Protein AF-A0A0A9W3B9-F1 (afdb_monomer_lite)

Secondary structure (DSSP, 8-state):
--HHHHHHHHHHHHHHHHHHHH-TT--S--EEEEEEEEETTEEEEEEEE--TT--SS----EEE--S--TT-SPPHHHHTSSS-EEETTT--S--PPP-

Sequence (99 aa):
MRGTESKFLRDILHRYYYHVRDNPHTLLPHFTGHFRLLLGRRAVNFIVMKNVFATTNTIDEKFDLKGSTIGRFASEIEKMRATCTQKDLDIHHPIHLYP

Structure (mmCIF, N/CA/C/O backbone):
data_AF-A0A0A9W3B9-F1
#
_entry.id   AF-A0A0A9W3B9-F1
#
loop_
_atom_site.group_PDB
_atom_site.id
_atom_site.type_symbol
_atom_site.label_atom_id
_atom_site.label_alt_id
_atom_site.label_comp_id
_atom_site.label_asym_id
_atom_site.label_entity_id
_atom_site.label_seq_id
_atom_site.pdbx_PDB_ins_code
_atom_site.Cartn_x
_atom_site.Cartn_y
_atom_site.Cartn_z
_atom_site.occupancy
_atom_site.B_iso_or_equiv
_atom_site.auth_seq_id
_atom_site.auth_comp_id
_atom_site.auth_asym_id
_atom_site.auth_atom_id
_atom_site.pdbx_PDB_model_num
ATOM 1 N N . MET A 1 1 ? 0.128 2.058 11.683 1.00 85.88 1 MET A N 1
ATOM 2 C CA . MET A 1 1 ? -0.718 3.062 11.007 1.00 85.88 1 MET A CA 1
ATOM 3 C C . MET A 1 1 ? -0.924 4.257 11.930 1.00 85.88 1 MET A C 1
ATOM 5 O O . MET A 1 1 ? -1.226 4.068 13.109 1.00 85.88 1 MET A O 1
ATOM 9 N N . ARG A 1 2 ? -0.711 5.477 11.431 1.00 91.06 2 ARG A N 1
ATOM 10 C CA . ARG A 1 2 ? -0.930 6.726 12.179 1.00 91.06 2 ARG A CA 1
ATOM 11 C C . ARG A 1 2 ? -2.424 6.938 12.445 1.00 91.06 2 ARG A C 1
ATOM 13 O O . ARG A 1 2 ? -3.279 6.391 11.751 1.00 91.06 2 ARG A O 1
ATOM 20 N N . GLY A 1 3 ? -2.757 7.749 13.450 1.00 90.81 3 GLY A N 1
ATOM 21 C CA . GLY A 1 3 ? -4.157 8.049 13.784 1.00 90.81 3 GLY A CA 1
ATOM 22 C C . GLY A 1 3 ? -4.928 8.705 12.631 1.00 90.81 3 GLY A C 1
ATOM 23 O O . GLY A 1 3 ? -6.099 8.396 12.421 1.00 90.81 3 GLY A O 1
ATOM 24 N N . THR A 1 4 ? -4.254 9.546 11.845 1.00 95.44 4 THR A N 1
ATOM 25 C CA . THR A 1 4 ? -4.812 10.196 10.651 1.00 95.44 4 THR A CA 1
ATOM 26 C C . THR A 1 4 ? -5.130 9.194 9.542 1.00 95.44 4 THR A C 1
ATOM 28 O O . THR A 1 4 ? -6.242 9.204 9.031 1.00 95.44 4 THR A O 1
ATOM 31 N N . GLU A 1 5 ? -4.212 8.276 9.234 1.00 95.44 5 GLU A N 1
ATOM 32 C CA . GLU A 1 5 ? -4.422 7.182 8.268 1.00 95.44 5 GLU A CA 1
ATOM 33 C C . GLU A 1 5 ? -5.571 6.260 8.703 1.00 95.44 5 GLU A C 1
ATOM 35 O O . GLU A 1 5 ? -6.422 5.887 7.901 1.00 95.44 5 GLU A O 1
ATOM 40 N N . SER A 1 6 ? -5.642 5.949 10.003 1.00 94.94 6 SER A N 1
ATOM 41 C CA . SER A 1 6 ? -6.723 5.150 10.588 1.00 94.94 6 SER A CA 1
ATOM 42 C C . SER A 1 6 ? -8.089 5.812 10.416 1.00 94.94 6 SER A C 1
ATOM 44 O O . SER A 1 6 ? -9.067 5.141 10.086 1.00 94.94 6 SER A O 1
ATOM 46 N N . LYS A 1 7 ? -8.169 7.127 10.656 1.00 95.88 7 LYS A N 1
ATOM 47 C CA . LYS A 1 7 ? -9.390 7.907 10.436 1.00 95.88 7 LYS A CA 1
ATOM 48 C C . LYS A 1 7 ? -9.761 7.916 8.956 1.00 95.88 7 LYS A C 1
ATOM 50 O O . LYS A 1 7 ? -10.877 7.542 8.625 1.00 95.88 7 LYS A O 1
ATOM 55 N N . PHE A 1 8 ? -8.799 8.222 8.091 1.00 96.75 8 PHE A N 1
ATOM 56 C CA . PHE A 1 8 ? -9.002 8.260 6.649 1.00 96.75 8 PHE A CA 1
ATOM 57 C C . PHE A 1 8 ? -9.559 6.942 6.098 1.00 96.75 8 PHE A C 1
ATOM 59 O O . PHE A 1 8 ? -10.542 6.962 5.364 1.00 96.75 8 PHE A O 1
ATOM 66 N N . LEU A 1 9 ? -9.002 5.794 6.506 1.00 96.25 9 LEU A N 1
ATOM 67 C CA . LEU A 1 9 ? -9.504 4.485 6.078 1.00 96.25 9 LEU A CA 1
ATOM 68 C C . LEU A 1 9 ? -10.981 4.281 6.449 1.00 96.25 9 LEU A C 1
ATOM 70 O O . LEU A 1 9 ? -11.748 3.769 5.638 1.00 96.25 9 LEU A O 1
ATOM 74 N N . ARG A 1 10 ? -11.394 4.694 7.656 1.00 95.31 10 ARG A N 1
ATOM 75 C CA . ARG A 1 10 ? -12.803 4.618 8.076 1.00 95.31 10 ARG A CA 1
ATOM 76 C C . ARG A 1 10 ? -13.690 5.553 7.262 1.00 95.31 10 ARG A C 1
ATOM 78 O O . ARG A 1 10 ? -14.785 5.150 6.882 1.00 95.31 10 ARG A O 1
ATOM 85 N N . ASP A 1 11 ? -13.205 6.754 6.962 1.00 97.75 11 ASP A N 1
ATOM 86 C CA . ASP A 1 11 ? -13.952 7.751 6.192 1.00 97.75 11 ASP A CA 1
ATOM 87 C C . ASP A 1 11 ? -14.237 7.251 4.758 1.00 97.75 11 ASP A C 1
ATOM 89 O O . ASP A 1 11 ? -15.329 7.465 4.225 1.00 97.75 11 ASP A O 1
ATOM 93 N N . ILE A 1 12 ? -13.302 6.510 4.144 1.00 97.69 12 ILE A N 1
ATOM 94 C CA . ILE A 1 12 ? -13.456 5.970 2.780 1.00 97.69 12 ILE A CA 1
ATOM 95 C C . ILE A 1 12 ? -14.062 4.560 2.711 1.00 97.69 12 ILE A C 1
ATOM 97 O O . ILE A 1 12 ? -14.314 4.073 1.608 1.00 97.69 12 ILE A O 1
ATOM 101 N N . LEU A 1 13 ? -14.299 3.890 3.846 1.00 96.81 13 LEU A N 1
ATOM 102 C CA . LEU A 1 13 ? -14.597 2.450 3.883 1.00 96.81 13 LEU A CA 1
ATOM 103 C C . LEU A 1 13 ? -15.833 2.069 3.053 1.00 96.81 13 LEU A C 1
ATOM 105 O O . LEU A 1 13 ? -15.825 1.049 2.369 1.00 96.81 13 LEU A O 1
ATOM 109 N N . HIS A 1 14 ? -16.864 2.919 3.058 1.00 97.38 14 HIS A N 1
ATOM 110 C CA . HIS A 1 14 ? -18.072 2.724 2.252 1.00 97.38 14 HIS A CA 1
ATOM 111 C C . HIS A 1 14 ? -17.772 2.726 0.744 1.00 97.38 14 HIS A C 1
ATOM 113 O O . HIS A 1 14 ? -18.255 1.861 0.019 1.00 97.38 14 HIS A O 1
ATOM 119 N N . ARG A 1 15 ? -16.933 3.657 0.268 1.00 98.25 15 ARG A N 1
ATOM 120 C CA . ARG A 1 15 ? -16.536 3.740 -1.150 1.00 98.25 15 ARG A CA 1
ATOM 121 C C . ARG A 1 15 ? -15.651 2.568 -1.536 1.00 98.25 15 ARG A C 1
ATOM 123 O O . ARG A 1 15 ? -15.848 1.982 -2.592 1.00 98.25 15 ARG A O 1
ATOM 130 N N . TYR A 1 16 ? -14.712 2.214 -0.659 1.00 97.94 16 TYR A N 1
ATOM 131 C CA . TYR A 1 16 ? -13.850 1.053 -0.844 1.00 97.94 16 TYR A CA 1
ATOM 132 C C . TYR A 1 16 ? -14.672 -0.236 -0.993 1.00 97.94 16 TYR A C 1
ATOM 134 O O . TYR A 1 16 ? -14.425 -1.001 -1.920 1.00 97.94 16 TYR A O 1
ATOM 142 N N . TYR A 1 17 ? -15.683 -0.447 -0.142 1.00 97.31 17 TYR A N 1
ATOM 143 C CA . TYR A 1 17 ? -16.554 -1.622 -0.219 1.00 97.31 17 TYR A CA 1
ATOM 144 C C . TYR A 1 17 ? -17.247 -1.741 -1.581 1.00 97.31 17 TYR A C 1
ATOM 146 O O . TYR A 1 17 ? -17.141 -2.779 -2.231 1.00 97.31 17 TYR A O 1
ATOM 154 N N . TYR A 1 18 ? -17.914 -0.675 -2.034 1.00 98.38 18 TYR A N 1
ATOM 155 C CA . TYR A 1 18 ? -18.598 -0.689 -3.328 1.00 98.38 18 TYR A CA 1
ATOM 156 C C . TYR A 1 18 ? -17.621 -0.869 -4.492 1.00 98.38 18 TYR A C 1
ATOM 158 O O . TYR A 1 18 ? -17.884 -1.668 -5.383 1.00 98.38 18 TYR A O 1
ATOM 166 N N . HIS A 1 19 ? -16.454 -0.219 -4.442 1.00 98.25 19 HIS A N 1
ATOM 167 C CA . HIS A 1 19 ? -15.419 -0.386 -5.462 1.00 98.25 19 HIS A CA 1
ATOM 168 C C . HIS A 1 19 ? -14.950 -1.837 -5.573 1.00 98.25 19 HIS A C 1
ATOM 170 O O . HIS A 1 19 ? -14.906 -2.371 -6.674 1.00 98.25 19 HIS A O 1
ATOM 176 N N . VAL A 1 20 ? -14.612 -2.484 -4.454 1.00 97.44 20 VAL A N 1
ATOM 177 C CA . VAL A 1 20 ? -14.140 -3.879 -4.456 1.00 97.44 20 VAL A CA 1
ATOM 178 C C . VAL A 1 20 ? -15.246 -4.844 -4.883 1.00 97.44 20 VAL A C 1
ATOM 180 O O . VAL A 1 20 ? -14.964 -5.795 -5.606 1.00 97.44 20 VAL A O 1
ATOM 183 N N . ARG A 1 21 ? -16.501 -4.596 -4.480 1.00 97.00 21 ARG A N 1
ATOM 184 C CA . ARG A 1 21 ? -17.660 -5.396 -4.905 1.00 97.00 21 ARG A CA 1
ATOM 185 C C . ARG A 1 21 ? -17.866 -5.328 -6.419 1.00 97.00 21 ARG A C 1
ATOM 187 O O . ARG A 1 21 ? -18.078 -6.361 -7.044 1.00 97.00 21 ARG A O 1
ATOM 194 N N . ASP A 1 22 ? -17.810 -4.125 -6.983 1.00 98.38 22 ASP A N 1
ATOM 195 C CA . ASP A 1 22 ? -18.130 -3.886 -8.394 1.00 98.38 22 ASP A CA 1
ATOM 196 C C . ASP A 1 22 ? -16.931 -4.160 -9.324 1.00 98.38 22 ASP A C 1
ATOM 198 O O . ASP A 1 22 ? -17.112 -4.355 -10.522 1.00 98.38 22 ASP A O 1
ATOM 202 N N . ASN A 1 23 ? -15.707 -4.223 -8.782 1.00 98.25 23 ASN A N 1
ATOM 203 C CA . ASN A 1 23 ? -14.467 -4.453 -9.530 1.00 98.25 23 ASN A CA 1
ATOM 204 C C . ASN A 1 23 ? -13.700 -5.663 -8.961 1.00 98.25 23 ASN A C 1
ATOM 206 O O . ASN A 1 23 ? -12.724 -5.481 -8.224 1.00 98.25 23 ASN A O 1
ATOM 210 N N . PRO A 1 24 ? -14.079 -6.905 -9.321 1.00 95.56 2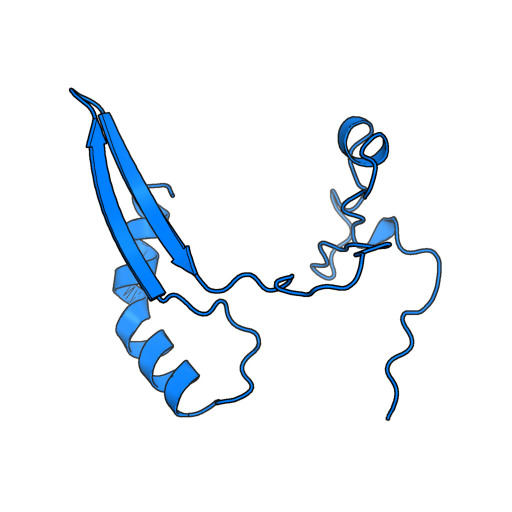4 PRO A N 1
ATOM 211 C CA . PRO A 1 24 ? -13.485 -8.120 -8.749 1.00 95.56 24 PRO A CA 1
ATOM 212 C C . PRO A 1 24 ? -11.987 -8.294 -9.053 1.00 95.56 24 PRO A C 1
ATOM 214 O O . PRO A 1 24 ? -11.296 -9.011 -8.335 1.00 95.56 24 PRO A O 1
ATOM 217 N N . HIS A 1 25 ? -11.469 -7.621 -10.086 1.00 96.00 25 HIS A N 1
ATOM 218 C CA . HIS A 1 25 ? -10.055 -7.647 -10.489 1.00 96.00 25 HIS A CA 1
ATOM 219 C C . HIS A 1 25 ? -9.274 -6.394 -10.059 1.00 96.00 25 HIS A C 1
ATOM 221 O O . HIS A 1 25 ? -8.237 -6.072 -10.634 1.00 96.00 25 HIS A O 1
ATOM 227 N N . THR A 1 26 ? -9.776 -5.646 -9.073 1.00 97.19 26 THR A N 1
ATOM 228 C CA . THR A 1 26 ? -9.101 -4.445 -8.572 1.00 97.19 26 THR A CA 1
ATOM 229 C C . THR A 1 26 ? -7.697 -4.747 -8.035 1.00 97.19 26 THR A C 1
ATOM 231 O O . THR A 1 26 ? -7.471 -5.736 -7.339 1.00 97.19 26 THR A O 1
ATOM 234 N N . LEU A 1 27 ? -6.755 -3.843 -8.313 1.00 96.62 27 LEU A N 1
ATOM 235 C CA . LEU A 1 27 ? -5.389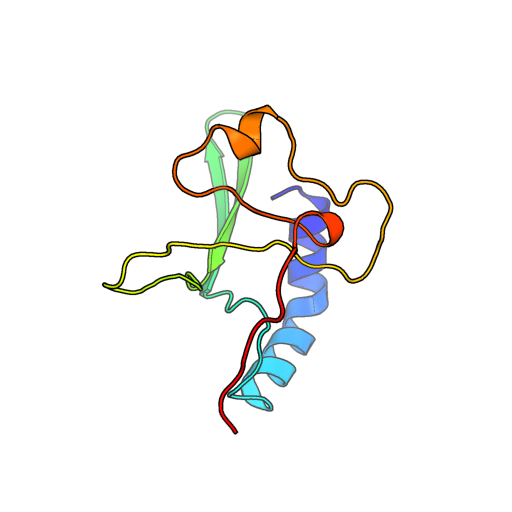 -3.890 -7.778 1.00 96.62 27 LEU A CA 1
ATOM 236 C C . LEU A 1 27 ? -5.257 -3.181 -6.420 1.00 96.62 27 LEU A C 1
ATOM 238 O O . LEU A 1 27 ? -4.162 -3.099 -5.864 1.00 96.62 27 LEU A O 1
ATOM 242 N N . LEU A 1 28 ? -6.355 -2.639 -5.880 1.00 97.12 28 LEU A N 1
ATOM 243 C CA . LEU A 1 28 ? -6.335 -2.015 -4.559 1.00 97.12 28 LEU A CA 1
ATOM 244 C C . LEU A 1 28 ? -5.986 -3.040 -3.463 1.00 97.12 28 LEU A C 1
ATOM 246 O O . LEU A 1 28 ? -6.313 -4.224 -3.587 1.00 97.12 28 LEU A O 1
ATOM 250 N N . PRO A 1 29 ? -5.369 -2.598 -2.350 1.00 96.25 29 PRO A N 1
ATOM 251 C CA . PRO A 1 29 ? -5.115 -3.472 -1.215 1.00 96.25 29 PRO A CA 1
ATOM 252 C C . PRO A 1 29 ? -6.408 -4.104 -0.699 1.00 96.25 29 PRO A C 1
ATOM 254 O O . PRO A 1 29 ? -7.378 -3.407 -0.409 1.00 96.25 29 PRO A O 1
ATOM 257 N N . HIS A 1 30 ? -6.396 -5.423 -0.528 1.00 95.44 30 HIS A N 1
ATOM 258 C CA . HIS A 1 30 ? -7.529 -6.157 0.025 1.00 95.44 30 HIS A CA 1
ATOM 259 C C . HIS A 1 30 ? -7.484 -6.122 1.554 1.00 95.44 30 HIS A C 1
ATOM 261 O O . HIS A 1 30 ? -6.893 -7.007 2.177 1.00 95.44 30 HIS A O 1
ATOM 267 N N . PHE A 1 31 ? -8.095 -5.103 2.159 1.00 96.56 31 PHE A N 1
ATOM 268 C CA . PHE A 1 31 ? -8.229 -4.991 3.612 1.00 96.56 31 PHE A CA 1
ATOM 269 C C . PHE A 1 31 ? -9.163 -6.076 4.159 1.00 96.56 31 PHE A C 1
ATOM 27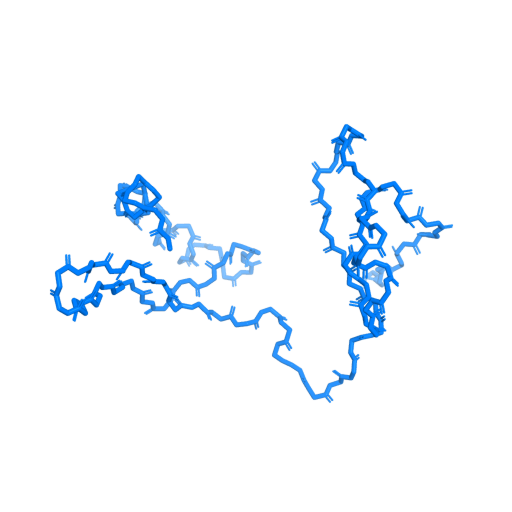1 O O . PHE A 1 31 ? -10.317 -6.173 3.747 1.00 96.56 31 PHE A O 1
ATOM 278 N N . THR A 1 32 ? -8.673 -6.873 5.107 1.00 95.50 32 THR A N 1
ATOM 279 C CA . THR A 1 32 ? -9.447 -7.922 5.792 1.00 95.50 32 THR A CA 1
ATOM 280 C C . THR A 1 32 ? -9.814 -7.538 7.222 1.00 95.50 32 THR A C 1
ATOM 282 O O . THR A 1 32 ? -10.750 -8.094 7.787 1.00 95.50 32 THR A O 1
ATOM 285 N N . GLY A 1 33 ? -9.116 -6.565 7.813 1.00 94.62 33 GLY A N 1
ATOM 286 C CA . GLY A 1 33 ? -9.461 -6.049 9.130 1.00 94.62 33 GLY A CA 1
ATOM 287 C C . GLY A 1 33 ? -8.677 -4.801 9.510 1.00 94.62 33 GLY A C 1
ATOM 288 O O . GLY A 1 33 ? -7.566 -4.569 9.037 1.00 94.62 33 GLY A O 1
ATOM 289 N N . HIS A 1 34 ? -9.261 -3.999 10.393 1.00 96.25 34 HIS A N 1
ATOM 290 C CA . HIS A 1 34 ? -8.629 -2.830 10.990 1.00 96.25 34 HIS A CA 1
ATOM 291 C C . HIS A 1 34 ? -8.807 -2.902 12.504 1.00 96.25 34 HIS A C 1
ATOM 293 O O . HIS A 1 34 ? -9.931 -2.945 13.002 1.00 96.25 34 HIS A O 1
ATOM 299 N N . PHE A 1 35 ? -7.691 -2.907 13.227 1.00 95.62 35 PHE A N 1
ATOM 300 C CA . PHE A 1 35 ? -7.664 -3.167 14.657 1.00 95.62 35 PHE A CA 1
ATOM 301 C C . PHE A 1 35 ? -6.838 -2.121 15.392 1.00 95.62 35 PHE A C 1
ATOM 303 O O . PHE A 1 35 ? -5.896 -1.522 14.859 1.00 95.62 35 PHE A O 1
ATOM 310 N N . ARG A 1 36 ? -7.183 -1.937 16.665 1.00 95.44 36 ARG A N 1
ATOM 311 C CA . ARG A 1 36 ? -6.435 -1.109 17.600 1.00 95.44 36 ARG A CA 1
ATOM 312 C C . ARG A 1 36 ? -6.038 -1.957 18.797 1.00 95.44 36 ARG A C 1
ATOM 314 O O . ARG A 1 36 ? -6.903 -2.485 19.485 1.00 95.44 36 ARG A O 1
ATO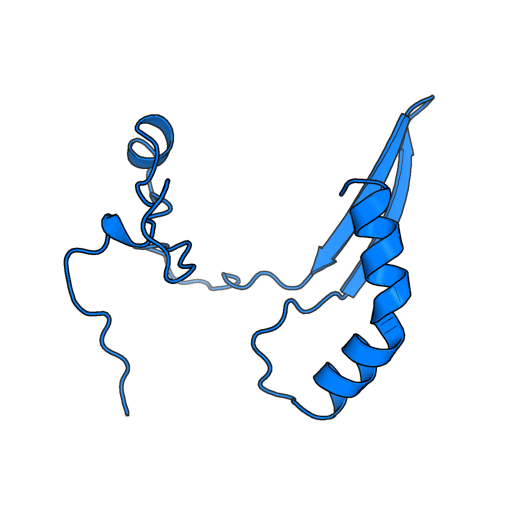M 321 N N . LEU A 1 37 ? -4.738 -2.054 19.046 1.00 95.44 37 LEU A N 1
ATOM 322 C CA . LEU A 1 37 ? -4.177 -2.761 20.193 1.00 95.44 37 LEU A CA 1
ATOM 323 C C . LEU A 1 37 ? -3.697 -1.755 21.237 1.00 95.44 37 LEU A C 1
ATOM 325 O O . LEU A 1 37 ? -2.986 -0.800 20.908 1.00 95.44 37 LEU A O 1
ATOM 329 N N . LEU A 1 38 ? -4.086 -1.970 22.493 1.00 96.00 38 LEU A N 1
ATOM 330 C CA . LEU A 1 38 ? -3.610 -1.196 23.634 1.00 96.00 38 LEU A CA 1
ATOM 331 C C . LEU A 1 38 ? -2.478 -1.968 24.325 1.00 96.00 38 LEU A C 1
ATOM 333 O O . LEU A 1 38 ? -2.672 -3.094 24.767 1.00 96.00 38 LEU A O 1
ATOM 337 N N . LEU A 1 39 ? -1.296 -1.362 24.403 1.00 94.31 39 LEU A N 1
ATOM 338 C CA . LEU A 1 39 ? -0.088 -1.917 25.012 1.00 94.31 39 LEU A CA 1
ATOM 339 C C . LEU A 1 39 ? 0.369 -0.977 26.131 1.00 94.31 39 LEU A C 1
ATOM 341 O O . LEU A 1 39 ? 1.091 -0.000 25.902 1.00 94.31 39 LEU A O 1
ATOM 345 N N . GLY A 1 40 ? -0.109 -1.237 27.349 1.00 94.00 40 GLY A N 1
ATOM 346 C CA . GLY A 1 40 ? 0.085 -0.342 28.490 1.00 94.00 40 GLY A CA 1
ATOM 347 C C . GLY A 1 40 ? -0.488 1.049 28.201 1.00 94.00 40 GLY A C 1
ATOM 348 O O . GLY A 1 40 ? -1.680 1.199 27.956 1.00 94.00 40 GLY A O 1
ATOM 349 N N . ARG A 1 41 ? 0.372 2.077 28.187 1.00 93.31 41 ARG A N 1
ATOM 350 C CA . ARG A 1 41 ? -0.017 3.467 27.869 1.00 93.31 41 ARG A CA 1
ATOM 351 C C . ARG A 1 41 ? 0.017 3.803 26.373 1.00 93.31 41 ARG A C 1
ATOM 353 O O . ARG A 1 41 ? -0.274 4.935 25.998 1.00 93.31 41 ARG A O 1
ATOM 360 N N . ARG A 1 42 ? 0.417 2.865 25.509 1.00 92.19 42 ARG A N 1
ATOM 361 C CA . ARG A 1 42 ? 0.549 3.089 24.062 1.00 92.19 42 ARG A CA 1
ATOM 362 C C . ARG A 1 42 ? -0.594 2.409 23.321 1.00 92.19 42 ARG A C 1
ATOM 364 O O . ARG A 1 42 ? -0.977 1.296 23.651 1.00 92.19 42 ARG A O 1
ATOM 371 N N . ALA A 1 43 ? -1.114 3.066 22.291 1.00 92.50 43 ALA A N 1
ATOM 372 C CA . ALA A 1 43 ? -2.105 2.484 21.395 1.00 92.50 43 ALA A CA 1
ATOM 373 C C . ALA A 1 43 ? -1.531 2.382 19.982 1.00 92.50 43 ALA A C 1
ATOM 375 O O . ALA A 1 43 ? -0.994 3.360 19.463 1.00 92.50 43 ALA A O 1
ATOM 376 N N . VAL A 1 44 ? -1.681 1.222 19.350 1.00 94.00 44 VAL A N 1
ATOM 377 C CA . VAL A 1 44 ? -1.203 0.965 17.989 1.00 94.00 44 VAL A CA 1
ATOM 378 C C . VAL A 1 44 ? -2.393 0.617 17.106 1.00 94.00 44 VAL A C 1
ATOM 380 O O . VAL A 1 44 ? -3.154 -0.293 17.421 1.00 94.00 44 VAL A O 1
ATOM 383 N N . ASN A 1 45 ? -2.549 1.340 15.996 1.00 95.50 45 ASN A N 1
ATOM 384 C CA . ASN A 1 45 ? -3.497 0.974 14.945 1.00 95.50 45 ASN A CA 1
ATOM 385 C C . ASN A 1 45 ? -2.761 0.182 13.866 1.00 95.50 45 ASN A C 1
ATOM 387 O O . ASN A 1 45 ? -1.691 0.602 13.398 1.00 95.50 45 ASN A O 1
ATOM 391 N N . PHE A 1 46 ? -3.355 -0.923 13.439 1.00 95.94 46 PHE A N 1
ATOM 392 C CA . PHE A 1 46 ? -2.835 -1.749 12.361 1.00 95.94 46 PHE A CA 1
ATOM 393 C C . PHE A 1 46 ? -3.973 -2.304 11.508 1.00 95.94 46 PHE A C 1
ATOM 395 O O . PHE A 1 46 ? -5.133 -2.347 11.920 1.00 95.94 46 PHE A O 1
ATOM 402 N N . ILE A 1 47 ? -3.618 -2.687 10.289 1.00 96.81 47 ILE A N 1
ATOM 403 C CA . ILE A 1 47 ? -4.521 -3.315 9.333 1.00 96.81 47 ILE A CA 1
ATOM 404 C C . ILE A 1 47 ? -4.015 -4.717 9.034 1.00 96.81 47 ILE A C 1
ATOM 406 O O . ILE A 1 47 ? -2.810 -4.967 9.067 1.00 96.81 47 ILE A O 1
ATOM 410 N N . VAL A 1 48 ? -4.943 -5.605 8.721 1.00 96.88 48 VAL A N 1
ATOM 411 C CA . VAL A 1 48 ? -4.657 -6.892 8.098 1.00 96.88 48 VAL A CA 1
ATOM 412 C C . VAL A 1 48 ? -5.131 -6.789 6.654 1.00 96.88 48 VAL A C 1
ATOM 414 O O . VAL A 1 48 ? -6.210 -6.259 6.380 1.00 96.88 48 VAL A O 1
ATOM 417 N N . MET A 1 49 ? -4.292 -7.234 5.725 1.00 97.00 49 MET A N 1
ATOM 418 C CA . MET A 1 49 ? -4.584 -7.234 4.296 1.00 97.00 49 MET A CA 1
ATOM 419 C C . MET A 1 49 ? -3.953 -8.448 3.625 1.00 97.00 49 MET A C 1
ATOM 421 O O . MET A 1 49 ? -3.025 -9.046 4.174 1.00 97.00 49 MET A O 1
ATOM 425 N N . LYS A 1 50 ? -4.452 -8.815 2.441 1.00 96.19 50 LYS A N 1
ATOM 426 C CA . LYS A 1 50 ? -3.827 -9.882 1.649 1.00 96.19 50 LYS A CA 1
ATOM 427 C C . LYS A 1 50 ? -2.400 -9.491 1.259 1.00 96.19 50 LYS A C 1
ATOM 429 O O . LYS A 1 50 ? -2.149 -8.357 0.855 1.00 96.19 50 LYS A O 1
ATOM 434 N N . ASN A 1 51 ? -1.484 -10.451 1.353 1.00 94.12 51 ASN A N 1
ATOM 435 C CA . ASN A 1 51 ? -0.127 -10.295 0.846 1.00 94.12 51 ASN A CA 1
ATOM 436 C C . ASN A 1 51 ? -0.134 -10.448 -0.684 1.00 94.12 51 ASN A C 1
ATOM 438 O O . ASN A 1 51 ? -0.551 -11.485 -1.193 1.00 94.12 51 ASN A O 1
ATOM 442 N N . VAL A 1 52 ? 0.347 -9.428 -1.399 1.00 93.38 52 VAL A N 1
ATOM 443 C CA . VAL A 1 52 ? 0.490 -9.437 -2.869 1.00 93.38 52 VAL A CA 1
ATOM 444 C C . VAL A 1 52 ? 1.512 -10.485 -3.327 1.00 93.38 52 VAL A C 1
ATOM 446 O O . VAL A 1 52 ? 1.396 -11.044 -4.408 1.00 93.38 52 VAL A O 1
ATOM 449 N N . PHE A 1 53 ? 2.474 -10.802 -2.467 1.00 92.81 53 PHE A N 1
ATOM 450 C CA . PHE A 1 53 ? 3.564 -11.740 -2.709 1.00 92.81 53 PHE A CA 1
ATOM 451 C C . PHE A 1 53 ? 3.314 -13.117 -2.075 1.00 92.81 53 PHE A C 1
ATOM 453 O O . PHE A 1 53 ? 4.253 -13.821 -1.716 1.00 92.81 53 PHE A O 1
ATOM 460 N N . ALA A 1 54 ? 2.050 -13.499 -1.871 1.00 91.69 54 ALA A N 1
ATOM 461 C CA . ALA A 1 54 ? 1.697 -14.825 -1.369 1.00 91.69 54 ALA A CA 1
ATOM 462 C C . ALA A 1 54 ? 1.873 -15.884 -2.473 1.00 91.69 54 ALA A C 1
ATOM 464 O O . ALA A 1 54 ? 0.910 -16.278 -3.124 1.00 91.69 54 ALA A O 1
ATOM 465 N N . THR A 1 55 ? 3.112 -16.322 -2.691 1.00 91.44 55 THR A N 1
ATOM 466 C CA . THR A 1 55 ? 3.481 -17.325 -3.698 1.00 91.44 55 THR A CA 1
ATOM 467 C C . THR A 1 55 ? 4.515 -18.306 -3.143 1.00 91.44 55 THR A C 1
ATOM 469 O O . THR A 1 55 ? 5.242 -17.987 -2.204 1.00 91.44 55 THR A O 1
ATOM 472 N N . THR A 1 56 ? 4.565 -19.511 -3.713 1.00 93.38 56 THR A N 1
ATOM 473 C CA . THR A 1 56 ? 5.625 -20.503 -3.461 1.00 93.38 56 THR A CA 1
ATOM 474 C C . THR A 1 56 ? 6.898 -20.208 -4.245 1.00 93.38 56 THR A C 1
ATOM 476 O O . THR A 1 56 ? 7.943 -20.781 -3.951 1.00 93.38 56 THR A O 1
ATOM 479 N N . ASN A 1 57 ? 6.807 -19.347 -5.259 1.00 93.44 57 ASN A N 1
ATOM 480 C CA . ASN A 1 57 ? 7.934 -18.994 -6.106 1.00 93.44 57 ASN A CA 1
ATOM 481 C C . ASN A 1 57 ? 8.814 -17.957 -5.410 1.00 93.44 57 ASN A C 1
ATOM 483 O O . ASN A 1 57 ? 8.325 -17.081 -4.693 1.00 93.44 57 ASN A O 1
ATOM 487 N N . THR A 1 58 ? 10.115 -18.028 -5.671 1.00 93.00 58 THR A N 1
ATOM 488 C CA . THR A 1 58 ? 11.043 -16.974 -5.269 1.00 93.00 58 THR A CA 1
ATOM 489 C C . THR A 1 58 ? 10.722 -15.686 -6.019 1.00 93.00 58 THR A C 1
ATOM 491 O O . THR A 1 58 ? 10.344 -15.707 -7.188 1.00 93.00 58 THR A O 1
ATOM 494 N N . ILE A 1 59 ? 10.843 -14.559 -5.320 1.00 94.06 59 ILE A N 1
ATOM 495 C CA . ILE A 1 59 ? 10.720 -13.230 -5.915 1.00 94.06 59 ILE A CA 1
ATOM 496 C C . ILE A 1 59 ? 12.131 -12.714 -6.137 1.00 94.06 59 ILE A C 1
ATOM 498 O O . ILE A 1 59 ? 12.788 -12.279 -5.189 1.00 94.06 59 ILE A O 1
ATOM 502 N N . ASP A 1 60 ? 12.582 -12.793 -7.383 1.00 93.25 60 ASP A N 1
ATOM 503 C CA . ASP A 1 60 ? 13.933 -12.383 -7.768 1.00 93.25 60 ASP A CA 1
ATOM 504 C C . ASP A 1 60 ? 14.055 -10.857 -7.827 1.00 93.25 60 ASP A C 1
ATOM 506 O O . ASP A 1 60 ? 15.048 -10.282 -7.383 1.00 93.25 60 ASP A O 1
ATOM 510 N N . GLU A 1 61 ? 12.999 -10.186 -8.292 1.00 92.94 61 GLU A N 1
ATOM 511 C CA . GLU A 1 61 ? 12.960 -8.736 -8.457 1.00 92.94 61 GLU A CA 1
ATOM 512 C C . GLU A 1 61 ? 11.688 -8.128 -7.863 1.00 92.94 61 GLU A C 1
ATOM 514 O O . GLU A 1 61 ? 10.597 -8.700 -7.925 1.00 92.94 61 GLU A O 1
ATOM 519 N N . LYS A 1 62 ? 11.818 -6.935 -7.277 1.00 94.88 62 LYS A N 1
ATOM 520 C CA . LYS A 1 62 ? 10.719 -6.229 -6.615 1.00 94.88 62 LYS A CA 1
ATOM 521 C C . LYS A 1 62 ? 10.821 -4.732 -6.861 1.00 94.88 62 LYS A C 1
ATOM 523 O O . LYS A 1 62 ? 11.902 -4.163 -6.738 1.00 94.88 62 LYS A O 1
ATOM 528 N N . PHE A 1 63 ? 9.680 -4.095 -7.117 1.00 95.19 63 PHE A N 1
ATOM 529 C CA . PHE A 1 63 ? 9.615 -2.693 -7.528 1.00 95.19 63 PHE A CA 1
ATOM 530 C C . PHE A 1 63 ? 8.582 -1.881 -6.716 1.00 95.19 63 PHE A C 1
ATOM 532 O O . PHE A 1 63 ? 7.482 -2.368 -6.458 1.00 95.19 63 PHE A O 1
ATOM 539 N N . ASP A 1 64 ? 8.915 -0.638 -6.340 1.00 95.75 64 ASP A N 1
ATOM 540 C CA . ASP A 1 64 ? 7.993 0.407 -5.845 1.00 95.75 64 ASP A CA 1
ATOM 541 C C . ASP A 1 64 ? 7.932 1.553 -6.867 1.00 95.75 64 ASP A C 1
ATOM 543 O O . ASP A 1 64 ? 8.770 2.460 -6.855 1.00 95.75 64 ASP A O 1
ATOM 547 N N . LEU A 1 65 ? 6.942 1.489 -7.761 1.00 95.56 65 LEU A N 1
ATOM 548 C CA . LEU A 1 65 ? 6.786 2.401 -8.896 1.00 95.56 65 LEU A CA 1
ATOM 549 C C . LEU A 1 65 ? 5.696 3.433 -8.630 1.00 95.56 65 LEU A C 1
ATOM 551 O O . LEU A 1 65 ? 4.598 3.090 -8.187 1.00 95.56 65 LEU A O 1
ATOM 555 N N . LYS A 1 66 ? 5.985 4.707 -8.914 1.00 94.94 66 LYS A N 1
ATOM 556 C CA . LYS A 1 66 ? 5.034 5.822 -8.723 1.00 94.94 66 LYS A CA 1
ATOM 557 C C . LYS A 1 66 ? 4.961 6.795 -9.901 1.00 94.94 66 LYS A C 1
ATOM 559 O O . LYS A 1 66 ? 4.229 7.775 -9.806 1.00 94.94 66 LYS A O 1
ATOM 564 N N . GLY A 1 67 ? 5.720 6.576 -10.973 1.00 94.81 67 GLY A N 1
ATOM 565 C CA . GLY A 1 67 ? 5.728 7.398 -12.187 1.00 94.81 67 GLY A CA 1
ATOM 566 C C . GLY A 1 67 ? 6.368 8.780 -12.027 1.00 94.81 67 GLY A C 1
ATOM 567 O O . GLY A 1 67 ? 6.156 9.655 -12.859 1.00 94.81 67 GLY A O 1
ATOM 568 N N . SER A 1 68 ? 7.126 9.011 -10.953 1.00 95.88 68 SER A N 1
ATOM 569 C CA . SER A 1 68 ? 7.848 10.273 -10.717 1.00 95.88 68 SER A CA 1
ATOM 570 C C . SER A 1 68 ? 9.359 10.046 -10.733 1.00 95.88 68 SER A C 1
ATOM 572 O O . SER A 1 68 ? 9.807 8.904 -10.756 1.00 95.88 68 SER A O 1
ATOM 574 N N . THR A 1 69 ? 10.152 11.124 -10.702 1.00 94.88 69 THR A N 1
ATOM 575 C CA . THR A 1 69 ? 11.629 11.064 -10.778 1.00 94.88 69 THR A CA 1
ATOM 576 C C . THR A 1 69 ? 12.340 11.506 -9.492 1.00 94.88 69 THR A C 1
ATOM 578 O O . THR A 1 69 ? 13.436 11.040 -9.187 1.00 94.88 69 THR A O 1
ATOM 581 N N . ILE A 1 70 ? 11.723 12.357 -8.670 1.00 95.69 70 ILE A N 1
ATOM 582 C CA . ILE A 1 70 ? 12.357 12.863 -7.443 1.00 95.69 70 ILE A CA 1
ATOM 583 C C . ILE A 1 70 ? 12.332 11.790 -6.343 1.00 95.69 70 ILE A C 1
ATOM 585 O O . ILE A 1 70 ? 11.262 11.365 -5.902 1.00 95.69 70 ILE A O 1
ATOM 589 N N . GLY A 1 71 ? 13.514 11.378 -5.866 1.00 94.12 71 GLY A N 1
ATOM 590 C CA . GLY A 1 71 ? 13.666 10.403 -4.771 1.00 94.12 71 GLY A CA 1
ATOM 591 C C . GLY A 1 71 ? 13.419 8.943 -5.179 1.00 94.12 71 GLY A C 1
ATOM 592 O O . GLY A 1 71 ? 12.980 8.123 -4.362 1.00 94.12 71 GLY A O 1
ATOM 593 N N . ARG A 1 72 ? 13.666 8.633 -6.455 1.00 97.12 72 ARG A N 1
ATOM 594 C CA . ARG A 1 72 ? 13.200 7.416 -7.142 1.00 97.12 72 ARG A CA 1
ATOM 595 C C . ARG A 1 72 ? 14.310 6.424 -7.464 1.00 97.12 72 ARG A C 1
ATOM 597 O O . ARG A 1 72 ? 14.143 5.589 -8.337 1.00 97.12 72 ARG A O 1
ATOM 604 N N . PHE A 1 73 ? 15.390 6.515 -6.699 1.00 97.19 73 PHE A N 1
ATOM 605 C CA . PHE A 1 73 ? 16.397 5.473 -6.558 1.00 97.19 73 PHE A CA 1
ATOM 606 C C . PHE A 1 73 ? 16.205 4.750 -5.220 1.00 97.19 73 PHE A C 1
ATOM 608 O O . PHE A 1 73 ? 15.791 5.356 -4.212 1.00 97.19 73 PHE A O 1
ATOM 615 N N . ALA A 1 74 ? 16.502 3.457 -5.199 1.00 96.88 74 ALA A N 1
ATOM 616 C CA . ALA A 1 74 ? 16.689 2.692 -3.980 1.00 96.88 74 ALA A CA 1
ATOM 617 C C . ALA A 1 74 ? 17.832 3.305 -3.155 1.00 96.88 74 ALA A C 1
ATOM 619 O O . ALA A 1 74 ? 18.801 3.841 -3.697 1.00 96.88 74 ALA A O 1
ATOM 620 N N . SER A 1 75 ? 17.712 3.265 -1.827 1.00 96.88 75 SER A N 1
ATOM 621 C CA . SER A 1 75 ? 18.808 3.703 -0.962 1.00 96.88 75 SER A CA 1
ATOM 622 C C . SER A 1 75 ? 19.944 2.683 -0.995 1.00 96.88 75 SER A C 1
ATOM 624 O O . SER A 1 75 ? 19.713 1.503 -1.248 1.00 96.88 75 SER A O 1
ATOM 626 N N . GLU A 1 76 ? 21.159 3.108 -0.655 1.00 96.56 76 GLU A N 1
ATOM 627 C CA . GLU A 1 76 ? 22.313 2.200 -0.594 1.00 96.56 76 GLU A CA 1
ATOM 628 C C . GLU A 1 76 ? 22.072 1.019 0.363 1.00 96.56 76 GLU A C 1
ATOM 630 O O . GLU A 1 76 ? 22.395 -0.118 0.043 1.00 96.56 76 GLU A O 1
ATOM 635 N N . ILE A 1 77 ? 21.388 1.256 1.489 1.00 96.81 77 ILE A N 1
ATOM 636 C CA . ILE A 1 77 ? 21.000 0.196 2.436 1.00 96.81 77 ILE A CA 1
ATOM 637 C C . ILE A 1 77 ? 20.019 -0.800 1.799 1.00 96.81 77 ILE A C 1
ATOM 639 O O . ILE A 1 77 ? 20.110 -2.000 2.048 1.00 96.81 77 ILE A O 1
ATOM 643 N N . GLU A 1 78 ? 19.069 -0.322 0.992 1.00 96.50 78 GLU A N 1
ATOM 644 C CA . GLU A 1 78 ? 18.094 -1.190 0.324 1.00 96.50 78 GLU A CA 1
ATOM 645 C C . GLU A 1 78 ? 18.757 -2.041 -0.765 1.00 96.50 78 GLU A C 1
ATOM 647 O O . GLU A 1 78 ? 18.452 -3.228 -0.876 1.00 96.50 78 GLU A O 1
ATOM 652 N N . LYS A 1 79 ? 19.721 -1.470 -1.498 1.00 94.44 79 LYS A N 1
ATOM 653 C CA . LYS A 1 79 ? 20.507 -2.174 -2.523 1.00 94.44 79 LYS A CA 1
ATOM 654 C C . LYS A 1 79 ? 21.357 -3.313 -1.958 1.00 94.44 79 LYS A C 1
ATOM 656 O O . LYS A 1 79 ? 21.656 -4.256 -2.679 1.00 94.44 79 LYS A O 1
ATOM 661 N N . MET A 1 80 ? 21.719 -3.257 -0.676 1.00 95.31 80 MET A N 1
ATOM 662 C CA . MET A 1 80 ? 22.457 -4.330 0.003 1.00 95.31 80 MET A CA 1
ATOM 663 C C . MET A 1 80 ? 21.577 -5.524 0.412 1.00 95.31 80 MET A C 1
ATOM 665 O O . MET A 1 80 ? 22.099 -6.536 0.883 1.00 95.31 80 MET A O 1
ATOM 669 N N . ARG A 1 81 ? 20.246 -5.427 0.301 1.00 94.25 81 ARG A N 1
ATOM 670 C CA . ARG A 1 81 ? 19.346 -6.537 0.648 1.00 94.25 81 ARG A CA 1
ATOM 671 C C . ARG A 1 81 ? 19.381 -7.609 -0.438 1.00 94.25 81 ARG A C 1
ATOM 673 O O . ARG A 1 81 ? 19.493 -7.291 -1.613 1.00 94.25 81 ARG A O 1
ATOM 680 N N . ALA A 1 82 ? 19.170 -8.866 -0.038 1.00 90.94 82 ALA A N 1
ATOM 681 C CA . ALA A 1 82 ? 19.116 -10.007 -0.959 1.00 90.94 82 ALA A CA 1
ATOM 682 C C . ALA A 1 82 ? 18.124 -9.806 -2.122 1.00 90.94 82 ALA A C 1
ATOM 684 O O . ALA A 1 82 ? 18.434 -10.151 -3.254 1.00 90.94 82 ALA A O 1
ATOM 685 N N . THR A 1 83 ? 16.970 -9.191 -1.844 1.00 92.69 83 THR A N 1
ATOM 6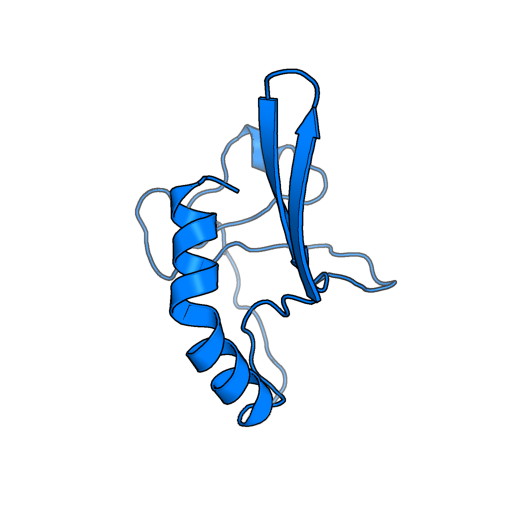86 C CA . THR A 1 83 ? 16.008 -8.748 -2.863 1.00 92.69 83 THR A CA 1
ATOM 687 C C . THR A 1 83 ? 15.738 -7.259 -2.661 1.00 92.69 83 THR A C 1
ATOM 689 O O . THR A 1 83 ? 14.923 -6.874 -1.810 1.00 92.69 83 THR A O 1
ATOM 692 N N . CYS A 1 84 ? 16.453 -6.423 -3.413 1.00 95.38 84 CYS A N 1
ATOM 693 C CA . CYS A 1 84 ? 16.301 -4.970 -3.396 1.00 95.38 84 CYS A CA 1
ATOM 694 C C . CYS A 1 84 ? 14.890 -4.561 -3.850 1.00 95.38 84 CYS A C 1
ATOM 696 O O . CYS A 1 84 ? 14.383 -5.048 -4.860 1.00 95.38 84 CYS A O 1
ATOM 698 N N . THR A 1 85 ? 14.246 -3.650 -3.113 1.00 96.31 85 THR A N 1
ATOM 699 C CA . THR A 1 85 ? 13.077 -2.918 -3.619 1.00 96.31 85 THR A CA 1
ATOM 700 C C . THR A 1 85 ? 13.549 -1.800 -4.544 1.00 96.31 85 THR A C 1
ATOM 702 O O . THR A 1 85 ? 13.850 -0.692 -4.094 1.00 96.31 85 THR A O 1
ATOM 705 N N . GLN A 1 86 ? 13.609 -2.098 -5.836 1.00 96.62 86 GLN A N 1
ATOM 706 C CA . GLN A 1 86 ? 13.948 -1.146 -6.888 1.00 96.62 86 GLN A CA 1
ATOM 707 C C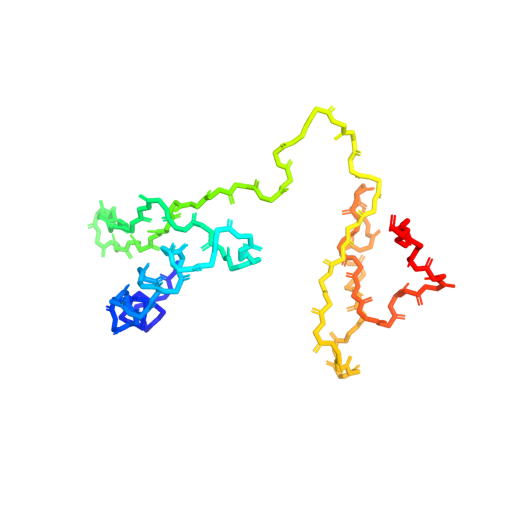 . GLN A 1 86 ? 12.843 -0.086 -7.029 1.00 96.62 86 GLN A C 1
ATOM 709 O O . GLN A 1 86 ? 11.680 -0.329 -6.697 1.00 96.62 86 GLN A O 1
ATOM 714 N N . LYS A 1 87 ? 13.183 1.107 -7.505 1.00 97.25 87 LYS A N 1
ATOM 715 C CA . LYS A 1 87 ? 12.234 2.193 -7.782 1.00 97.25 87 LYS A CA 1
ATOM 716 C C . LYS A 1 87 ? 12.294 2.602 -9.252 1.00 97.25 87 LYS A C 1
ATOM 718 O O . LYS A 1 87 ? 12.995 1.996 -10.053 1.00 97.25 87 LYS A O 1
ATOM 723 N N . ASP A 1 88 ? 11.546 3.644 -9.602 1.00 96.06 88 ASP A N 1
ATOM 724 C CA . ASP A 1 88 ? 11.336 4.081 -10.982 1.00 96.06 88 ASP A CA 1
ATOM 725 C C . ASP A 1 88 ? 12.633 4.325 -11.779 1.00 96.06 88 ASP A C 1
ATOM 727 O O . ASP A 1 88 ? 12.670 4.011 -12.963 1.00 96.06 88 ASP A O 1
ATOM 731 N N . LEU A 1 89 ? 13.695 4.855 -11.159 1.00 96.00 89 LEU A N 1
ATOM 732 C CA . LEU A 1 89 ? 14.962 5.156 -11.846 1.00 96.00 89 LEU A CA 1
ATOM 733 C C . LEU A 1 89 ? 16.001 4.028 -11.761 1.00 96.00 89 LEU A C 1
ATOM 735 O O . LEU A 1 89 ? 17.048 4.124 -12.400 1.00 96.00 89 LEU A O 1
ATOM 739 N N . ASP A 1 90 ? 15.722 2.976 -10.989 1.00 95.25 90 ASP A N 1
ATOM 740 C CA . ASP A 1 90 ? 16.566 1.777 -10.923 1.00 95.25 90 ASP A CA 1
ATOM 741 C C . ASP A 1 90 ? 16.212 0.771 -12.038 1.00 95.25 90 ASP A C 1
ATOM 743 O O . ASP A 1 90 ? 16.948 -0.182 -12.271 1.00 95.25 90 ASP A O 1
ATOM 747 N N . ILE A 1 91 ? 15.089 0.962 -12.746 1.00 92.50 91 ILE A N 1
ATOM 748 C CA . ILE A 1 91 ? 14.691 0.079 -13.847 1.00 92.50 91 ILE A CA 1
ATOM 749 C C . ILE A 1 91 ? 15.618 0.302 -15.047 1.00 92.50 91 ILE A C 1
ATOM 751 O O . ILE A 1 91 ? 15.652 1.383 -15.638 1.00 92.50 91 ILE A O 1
ATOM 755 N N . HIS A 1 92 ? 16.323 -0.753 -15.451 1.00 89.19 92 HIS A N 1
ATOM 756 C CA . HIS A 1 92 ? 17.263 -0.717 -16.578 1.00 89.19 92 HIS A CA 1
ATOM 757 C C . HIS A 1 92 ? 16.846 -1.586 -17.773 1.00 89.19 92 HIS A C 1
ATOM 759 O O . HIS A 1 92 ? 17.543 -1.613 -18.785 1.00 89.19 92 HIS A O 1
ATOM 765 N N . HIS A 1 93 ? 15.702 -2.267 -17.692 1.00 90.44 93 HIS A N 1
ATOM 766 C CA . HIS A 1 93 ? 15.158 -3.081 -18.776 1.00 90.44 93 HIS A CA 1
ATOM 767 C C . HIS A 1 93 ? 13.625 -3.004 -18.812 1.00 90.44 93 HIS A C 1
ATOM 769 O O . HIS A 1 93 ? 12.989 -2.704 -17.800 1.00 90.44 93 HIS A O 1
ATOM 775 N N . PRO A 1 94 ? 12.999 -3.271 -19.969 1.00 88.31 94 PRO A N 1
ATOM 776 C CA . PRO A 1 94 ? 11.548 -3.377 -20.048 1.00 88.31 94 PRO A CA 1
ATOM 777 C C . PRO A 1 94 ? 11.017 -4.553 -19.213 1.00 88.31 94 PRO A C 1
ATOM 779 O O . PRO A 1 94 ? 11.651 -5.605 -19.110 1.00 88.31 94 PRO A O 1
ATOM 782 N N . ILE A 1 95 ? 9.820 -4.378 -18.647 1.00 88.56 95 ILE A N 1
ATOM 783 C CA . ILE A 1 95 ? 9.036 -5.457 -18.033 1.00 88.56 95 ILE A CA 1
ATOM 784 C C . ILE A 1 95 ? 8.085 -5.984 -19.107 1.00 88.56 95 ILE A C 1
ATOM 786 O O . ILE A 1 95 ? 7.181 -5.275 -19.549 1.00 88.56 95 ILE A O 1
ATOM 790 N N . HIS A 1 96 ? 8.301 -7.220 -19.546 1.00 89.62 96 HIS A N 1
ATOM 791 C CA . HIS A 1 96 ? 7.471 -7.848 -20.567 1.00 89.62 96 HIS A CA 1
ATOM 792 C C . HIS A 1 96 ? 6.229 -8.475 -19.929 1.00 89.62 96 HIS A C 1
ATOM 794 O O . HIS A 1 96 ? 6.335 -9.390 -19.115 1.00 89.62 96 HIS A O 1
ATOM 800 N N . LEU A 1 97 ? 5.051 -7.990 -20.317 1.00 86.31 97 LEU A N 1
ATOM 801 C CA . LEU A 1 97 ? 3.775 -8.621 -19.998 1.00 86.31 97 LEU A CA 1
ATOM 802 C C . LEU A 1 97 ? 3.323 -9.404 -21.230 1.00 86.31 97 LEU A C 1
ATOM 804 O O . LEU A 1 97 ? 3.330 -8.864 -22.338 1.00 86.31 97 LEU A O 1
ATOM 808 N N . TYR A 1 98 ? 2.980 -10.678 -21.047 1.00 81.50 98 TYR A N 1
ATOM 809 C CA . TYR A 1 98 ? 2.385 -11.461 -22.127 1.00 81.50 98 TYR A CA 1
ATOM 810 C C . TYR A 1 98 ? 0.990 -10.899 -22.470 1.00 81.50 98 TYR A C 1
ATOM 812 O O . TYR A 1 98 ? 0.310 -10.431 -21.550 1.00 81.50 98 TYR A O 1
ATOM 820 N N . PRO A 1 99 ? 0.591 -10.905 -23.757 1.00 67.81 99 PRO A N 1
ATOM 821 C CA . PRO A 1 99 ? -0.752 -10.513 -24.189 1.00 67.81 99 PRO A CA 1
ATOM 822 C C . PRO A 1 99 ? -1.868 -11.344 -23.550 1.00 67.81 99 PRO A C 1
ATOM 824 O O . PRO A 1 99 ? -1.641 -12.555 -23.315 1.00 67.81 99 PRO A O 1
#

Radius of gyration: 17.53 Å; chains: 1; bounding box: 41×33×53 Å

InterPro domains:
  IPR002498 Phosphatidylinositol-4-phosphate 4/5-kinase, core [PF01504] (3-94)
  IPR002498 Phosphatidylinositol-4-phosphate 4/5-kinase, core [PS51455] (1-99)
  IPR023610 Phosphatidylinositol-4/5-phosphate 5/4-kinase [PTHR23086] (1-97)
  IPR027483 Phosphatidylinositol-4-phosphate 4/5-kinase, C-terminal domain superfamily [G3DSA:3.30.810.10] (52-99)
  IPR027484 Phosphatidylinositol-4-phosphate 5-kinase, N-terminal [G3DSA:3.30.800.10] (1-51)

Organism: Lygus hesperus (NCBI:txid30085)

Foldseek 3Di:
DDPVVLVVCVVCVVVVVVCCVVCVPDPDWAWPDWDWDDDPPDIDIDTDTDDPPPDPDDDQEAEDEDPDDPPFAFDPVQVPDNYRHHGDVNDPDDDDDDD

pLDDT: mean 94.49, std 3.94, range [67.81, 98.38]